Protein AF-A0A7X7TAC4-F1 (afdb_monomer_lite)

Foldseek 3Di:
DDDDDDPDDPFPFPFPQPDDDDDDDDDDDDDDDDDDDDDDDDDDPPPPPPPPLPAAEEEEEEQQPDDCVVPVPPPSVVVLVVCVVVVVRYDYHYFYCPDVVRRDDPVNLVRHNTYTYGDDDCPVSNDPVVVVSND

Secondary structure (DSSP, 8-state):
-------------EEE-------------------------------------PPEEEEEEE-S-S-TTT-TTHHHHHHHHHHGGGTTTEEEEEEETTSGGGG--HHHHHH-SEEEEE-SS-GGGS-HHHHTTT-

pLDDT: mean 72.19, std 28.7, range [26.42, 98.19]

Radius of gyration: 23.17 Å; chains: 1; bounding box: 57×47×70 Å

Structure (mmCIF, N/CA/C/O backbone):
data_AF-A0A7X7TAC4-F1
#
_entry.id   AF-A0A7X7TAC4-F1
#
loop_
_atom_site.group_PDB
_atom_site.id
_atom_site.type_symbol
_atom_site.label_atom_id
_atom_site.label_alt_id
_atom_site.label_comp_id
_atom_site.label_asym_id
_atom_site.label_entity_id
_atom_site.label_seq_id
_atom_site.pdbx_PDB_ins_code
_atom_site.Cartn_x
_atom_site.Cartn_y
_atom_site.Cartn_z
_atom_site.occupancy
_atom_site.B_iso_or_equiv
_atom_site.auth_seq_id
_atom_site.auth_comp_id
_atom_site.auth_asym_id
_atom_site.auth_atom_id
_atom_site.pdbx_PDB_model_num
ATOM 1 N N . MET A 1 1 ? 18.591 16.137 -30.002 1.00 38.38 1 MET A N 1
ATOM 2 C CA . MET A 1 1 ? 18.033 17.253 -29.207 1.00 38.38 1 MET A CA 1
ATOM 3 C C . MET A 1 1 ? 16.587 17.464 -29.647 1.00 38.38 1 MET A C 1
ATOM 5 O O . MET A 1 1 ? 16.344 18.217 -30.577 1.00 38.38 1 MET A O 1
ATOM 9 N N . PHE A 1 2 ? 15.648 16.708 -29.067 1.00 26.42 2 PHE A N 1
ATOM 10 C CA . PHE A 1 2 ? 14.216 16.775 -29.390 1.00 26.42 2 PHE A CA 1
ATOM 11 C C . PHE A 1 2 ? 13.420 17.111 -28.127 1.00 26.42 2 PHE A C 1
ATOM 13 O O . PHE A 1 2 ? 13.750 16.685 -27.023 1.00 26.42 2 PHE A O 1
ATOM 20 N N . LYS A 1 3 ? 12.454 18.000 -28.320 1.00 32.09 3 LYS A N 1
ATOM 21 C CA . LYS A 1 3 ? 11.865 18.926 -27.356 1.00 32.09 3 LYS A CA 1
ATOM 22 C C . LYS A 1 3 ? 10.589 18.341 -26.737 1.00 32.09 3 LYS A C 1
ATOM 24 O O . LYS A 1 3 ? 9.836 17.655 -27.414 1.00 32.09 3 LYS A O 1
ATOM 29 N N . LYS A 1 4 ? 10.363 18.681 -25.461 1.00 41.72 4 LYS A N 1
ATOM 30 C CA . LYS A 1 4 ? 9.125 18.558 -24.665 1.00 41.72 4 LYS A CA 1
ATOM 31 C C . LYS A 1 4 ? 7.823 18.526 -25.486 1.00 41.72 4 LYS A C 1
ATOM 33 O O . LYS A 1 4 ? 7.533 19.496 -26.180 1.00 41.72 4 LYS A O 1
ATOM 38 N N . SER A 1 5 ? 6.996 17.502 -25.279 1.00 45.56 5 SER A N 1
ATOM 39 C CA . SER A 1 5 ? 5.526 17.574 -25.133 1.00 45.56 5 SER A CA 1
ATOM 40 C C . SER A 1 5 ? 4.958 16.154 -25.053 1.00 45.56 5 SER A C 1
ATOM 42 O O . SER A 1 5 ? 5.336 15.294 -25.838 1.00 45.56 5 SER A O 1
ATOM 44 N N . GLY A 1 6 ? 4.091 15.895 -24.073 1.00 30.33 6 GLY A N 1
ATOM 45 C CA . GLY A 1 6 ? 3.471 14.581 -23.893 1.00 30.33 6 GLY A CA 1
ATOM 46 C C . GLY A 1 6 ? 3.086 14.301 -22.447 1.00 30.33 6 GLY A C 1
ATOM 47 O O . GLY A 1 6 ? 3.558 13.340 -21.853 1.00 30.33 6 GLY A O 1
ATOM 48 N N . VAL A 1 7 ? 2.266 15.169 -21.853 1.00 40.72 7 VAL A N 1
ATOM 49 C CA . VAL A 1 7 ? 1.482 14.792 -20.671 1.00 40.72 7 VAL A CA 1
ATOM 50 C C . VAL A 1 7 ? 0.441 13.800 -21.168 1.00 40.72 7 VAL A C 1
ATOM 52 O O . VAL A 1 7 ? -0.484 14.216 -21.850 1.00 40.72 7 VAL A O 1
ATOM 55 N N . PHE A 1 8 ? 0.622 12.514 -20.879 1.00 32.94 8 PHE A N 1
ATOM 56 C CA . PHE A 1 8 ? -0.450 11.520 -20.844 1.00 32.94 8 PHE A CA 1
ATOM 57 C C . PHE A 1 8 ? 0.083 10.268 -20.138 1.00 32.94 8 PHE A C 1
ATOM 59 O O . PHE A 1 8 ? 0.711 9.411 -20.748 1.00 32.94 8 PHE A O 1
ATOM 66 N N . VAL A 1 9 ? -0.150 10.162 -18.831 1.00 30.00 9 VAL A N 1
ATOM 67 C CA . VAL A 1 9 ? -0.277 8.852 -18.186 1.00 30.00 9 VAL A CA 1
ATOM 68 C C . VAL A 1 9 ? -1.589 8.921 -17.431 1.00 30.00 9 VAL A C 1
ATOM 70 O O . VAL A 1 9 ? -1.713 9.617 -16.425 1.00 30.00 9 VAL A O 1
ATOM 73 N N . SER A 1 10 ? -2.597 8.289 -18.019 1.00 30.56 10 SER A N 1
ATOM 74 C CA . SER A 1 10 ? -3.904 8.069 -17.419 1.00 30.56 10 SER A CA 1
ATOM 75 C C . SER A 1 10 ? -3.713 7.271 -16.128 1.00 30.56 10 SER A C 1
ATOM 77 O O . SER A 1 10 ? -3.589 6.051 -16.157 1.00 30.56 10 SER A O 1
ATOM 79 N N . ALA A 1 11 ? -3.620 7.962 -14.993 1.00 37.88 11 ALA A N 1
ATOM 80 C CA . ALA A 1 11 ? -3.669 7.347 -13.677 1.00 37.88 11 ALA A CA 1
ATOM 81 C C . ALA A 1 11 ? -5.140 7.055 -13.364 1.00 37.88 11 ALA A C 1
ATOM 83 O O . ALA A 1 11 ? -5.832 7.865 -12.748 1.00 37.88 11 ALA A O 1
ATOM 84 N N . MET A 1 12 ? -5.641 5.915 -13.838 1.00 32.22 12 MET A N 1
ATOM 85 C CA . MET A 1 12 ? -6.919 5.389 -13.372 1.00 32.22 12 MET A CA 1
ATOM 86 C C . MET A 1 12 ? -6.709 4.864 -11.946 1.00 32.22 12 MET A C 1
ATOM 88 O O . MET A 1 12 ? -6.344 3.714 -11.730 1.00 32.22 12 MET A O 1
ATOM 92 N N . ALA A 1 13 ? -6.876 5.741 -10.957 1.00 38.47 13 ALA A N 1
ATOM 93 C CA . ALA A 1 13 ? -7.030 5.327 -9.571 1.00 38.47 13 ALA A CA 1
ATOM 94 C C . ALA A 1 13 ? -8.395 4.638 -9.446 1.00 38.47 13 ALA A C 1
ATOM 96 O O . ALA A 1 13 ? -9.431 5.303 -9.399 1.00 38.47 13 ALA A O 1
ATOM 97 N N . VAL A 1 14 ? -8.411 3.306 -9.436 1.00 41.09 14 VAL A N 1
ATOM 98 C CA . VAL A 1 14 ? -9.608 2.551 -9.062 1.00 41.09 14 VAL A CA 1
ATOM 99 C C . VAL A 1 14 ? -9.701 2.618 -7.540 1.00 41.09 14 VAL A C 1
ATOM 101 O O . VAL A 1 14 ? -9.037 1.878 -6.820 1.00 41.09 14 VAL A O 1
ATOM 104 N N . ILE A 1 15 ? -10.479 3.577 -7.037 1.00 42.38 15 ILE A N 1
ATOM 105 C CA . ILE A 1 15 ? -10.863 3.628 -5.625 1.00 42.38 15 ILE A CA 1
ATOM 106 C C . ILE A 1 15 ? -11.933 2.550 -5.438 1.00 42.38 15 ILE A C 1
ATOM 108 O O . ILE A 1 15 ? -13.105 2.787 -5.729 1.00 42.38 15 ILE A O 1
ATOM 112 N N . LEU A 1 16 ? -11.537 1.355 -4.994 1.00 42.88 16 LEU A N 1
ATOM 113 C CA . LEU A 1 16 ? -12.491 0.329 -4.580 1.00 42.88 16 LEU A CA 1
ATOM 114 C C . LEU A 1 16 ? -13.006 0.707 -3.181 1.00 42.88 16 LEU A C 1
ATOM 116 O O . LEU A 1 16 ? -12.401 0.399 -2.157 1.00 42.88 16 LEU A O 1
ATOM 120 N N . ALA A 1 17 ? -14.099 1.467 -3.131 1.00 37.28 17 ALA A N 1
ATOM 121 C CA . ALA A 1 17 ? -14.806 1.746 -1.888 1.00 37.28 17 ALA A CA 1
ATOM 122 C C . ALA A 1 17 ? -15.715 0.551 -1.562 1.00 37.28 17 ALA A C 1
ATOM 124 O O . ALA A 1 17 ? -16.813 0.439 -2.109 1.00 37.28 17 ALA A O 1
ATOM 125 N N . LEU A 1 18 ? -15.266 -0.348 -0.683 1.00 37.72 18 LEU A N 1
ATOM 126 C CA . LEU A 1 18 ? -16.124 -1.386 -0.106 1.00 37.72 18 LEU A CA 1
ATOM 127 C C . LEU A 1 18 ? -17.194 -0.706 0.763 1.00 37.72 18 LEU A C 1
ATOM 129 O O . LEU A 1 18 ? -16.951 -0.267 1.884 1.00 37.72 18 LEU A O 1
ATOM 133 N N . SER A 1 19 ? -18.393 -0.556 0.203 1.00 32.84 19 SER A N 1
ATOM 134 C CA . SER A 1 19 ? -19.531 0.083 0.858 1.00 32.84 19 SER A CA 1
ATOM 135 C C . SER A 1 19 ? -20.254 -0.927 1.755 1.00 32.84 19 SER A C 1
ATOM 137 O O . SER A 1 19 ? -21.237 -1.536 1.341 1.00 32.84 19 SER A O 1
ATOM 139 N N . ILE A 1 20 ? -19.790 -1.111 2.994 1.00 40.50 20 ILE A N 1
ATOM 140 C CA . ILE A 1 20 ? -20.517 -1.904 3.998 1.00 40.50 20 ILE A CA 1
ATOM 141 C C . ILE A 1 20 ? -21.679 -1.056 4.539 1.00 40.50 20 ILE A C 1
ATOM 143 O O . ILE A 1 20 ? -21.479 -0.021 5.177 1.00 40.50 20 ILE A O 1
ATOM 147 N N . SER A 1 21 ? -22.911 -1.476 4.244 1.00 32.19 21 SER A N 1
ATOM 148 C CA . SER A 1 21 ? -24.148 -0.815 4.668 1.00 32.19 21 SER A CA 1
ATOM 149 C C . SER A 1 21 ? -24.272 -0.762 6.196 1.00 32.19 21 SER A C 1
ATOM 151 O O . SER A 1 21 ? -24.398 -1.795 6.848 1.00 32.19 21 SER A O 1
ATOM 153 N N . PHE A 1 22 ? -24.309 0.441 6.774 1.00 38.53 22 PHE A N 1
ATOM 154 C CA . PHE A 1 22 ? -24.779 0.636 8.147 1.00 38.53 22 PHE A CA 1
ATOM 155 C C . PHE A 1 22 ? -26.306 0.767 8.141 1.00 38.53 22 PHE A C 1
ATOM 157 O O . PHE A 1 22 ? -26.862 1.701 7.563 1.00 38.53 22 PHE A O 1
ATOM 164 N N . GLY A 1 23 ? -26.972 -0.210 8.760 1.00 32.56 23 GLY A N 1
ATOM 165 C CA . GLY A 1 23 ? -28.412 -0.224 8.995 1.00 32.56 23 GLY A CA 1
ATOM 166 C C . GLY A 1 23 ? -28.876 0.898 9.930 1.00 32.56 23 GLY A C 1
ATOM 167 O O . GLY A 1 23 ? -28.123 1.417 10.751 1.00 32.56 23 GLY A O 1
ATOM 168 N N . ALA A 1 24 ? -30.142 1.264 9.751 1.00 41.72 24 ALA A N 1
ATOM 169 C CA . ALA A 1 24 ? -30.842 2.399 10.333 1.00 41.72 24 ALA A CA 1
ATOM 170 C C . ALA A 1 24 ? -30.779 2.512 11.869 1.00 41.72 24 ALA A C 1
ATOM 172 O O . ALA A 1 24 ? -31.037 1.549 12.586 1.00 41.72 24 ALA A O 1
ATOM 173 N N . ILE A 1 25 ? -30.598 3.743 12.360 1.00 39.22 25 ILE A N 1
ATOM 174 C CA . ILE A 1 25 ? -31.123 4.188 13.657 1.00 39.22 25 ILE A CA 1
ATOM 175 C C . ILE A 1 25 ? -32.019 5.388 13.365 1.00 39.22 25 ILE A C 1
ATOM 177 O O . ILE A 1 25 ? -31.563 6.422 12.877 1.00 39.22 25 ILE A O 1
ATOM 181 N N . GLY A 1 26 ? -33.316 5.179 13.569 1.00 35.78 26 GLY A N 1
ATOM 182 C CA . GLY A 1 26 ? -34.355 6.167 13.344 1.00 35.78 26 GLY A CA 1
ATOM 183 C C . GLY A 1 26 ? -34.634 7.067 14.547 1.00 35.78 26 GLY A C 1
ATOM 184 O O . GLY A 1 26 ? -34.020 6.948 15.604 1.00 35.78 26 GLY A O 1
ATOM 185 N N . ALA A 1 27 ? -35.671 7.874 14.322 1.00 32.78 27 ALA A N 1
ATOM 186 C CA . ALA A 1 27 ? -36.482 8.656 15.252 1.00 32.78 27 ALA A CA 1
ATOM 187 C C . ALA A 1 27 ? -35.997 10.076 15.612 1.00 32.78 27 ALA A C 1
ATOM 189 O O . ALA A 1 27 ? -35.161 10.314 16.476 1.00 32.78 27 ALA A O 1
ATOM 190 N N . GLU A 1 28 ? -36.643 11.003 14.907 1.00 36.81 28 GLU A N 1
ATOM 191 C CA . GLU A 1 28 ? -36.934 12.404 15.202 1.00 36.81 28 GLU A CA 1
ATOM 192 C C . GLU A 1 28 ? -37.552 12.613 16.599 1.00 36.81 28 GLU A C 1
ATOM 194 O O . GLU A 1 28 ? -38.517 11.939 16.950 1.00 36.81 28 GLU A O 1
ATOM 199 N N . GLU A 1 29 ? -37.099 13.636 17.332 1.00 37.12 29 GLU A N 1
ATOM 200 C CA . GLU A 1 29 ? -37.971 14.374 18.251 1.00 37.12 29 GLU A CA 1
ATOM 201 C C . GLU A 1 29 ? -37.647 15.875 18.183 1.00 37.12 29 GLU A C 1
ATOM 203 O O . GLU A 1 29 ? -36.532 16.328 18.451 1.00 37.12 29 GLU A O 1
ATOM 208 N N . LYS A 1 30 ? -38.642 16.650 17.746 1.00 39.44 30 LYS A N 1
ATOM 209 C CA . LYS A 1 30 ? -38.648 18.112 17.746 1.00 39.44 30 LYS A CA 1
ATOM 210 C C . LYS A 1 30 ? -38.902 18.596 19.172 1.00 39.44 30 LYS A C 1
ATOM 212 O O . LYS A 1 30 ? -39.914 18.218 19.751 1.00 39.44 30 LYS A O 1
ATOM 217 N N . ASN A 1 31 ? -38.102 19.532 19.682 1.00 33.84 31 ASN A N 1
ATOM 218 C CA . ASN A 1 31 ? -38.628 20.479 20.662 1.00 33.84 31 ASN A CA 1
ATOM 219 C C . ASN A 1 31 ? -37.959 21.853 20.560 1.00 33.84 31 ASN A C 1
ATOM 221 O O . ASN A 1 31 ? -36.739 22.001 20.582 1.00 33.84 31 ASN A O 1
ATOM 225 N N . THR A 1 32 ? -38.813 22.856 20.415 1.00 33.66 32 THR A N 1
ATOM 226 C CA . THR A 1 32 ? -38.534 24.285 20.351 1.00 33.66 32 THR A CA 1
ATOM 227 C C . THR A 1 32 ? -38.848 24.866 21.724 1.00 33.66 32 THR A C 1
ATOM 229 O O . THR A 1 32 ? -39.973 24.688 22.165 1.00 33.66 32 THR A O 1
ATOM 232 N N . ALA A 1 33 ? -37.919 25.581 22.369 1.00 32.91 33 ALA A N 1
ATOM 233 C CA . ALA A 1 33 ? -38.209 26.787 23.163 1.00 32.91 33 ALA A CA 1
ATOM 234 C C . ALA A 1 33 ? -36.997 27.271 23.980 1.00 32.91 33 ALA A C 1
ATOM 236 O O . ALA A 1 33 ? -36.377 26.510 24.712 1.00 32.91 33 ALA A O 1
ATOM 237 N N . ALA A 1 34 ? -36.791 28.585 23.871 1.00 30.38 34 ALA A N 1
ATOM 238 C CA . ALA A 1 34 ? -36.463 29.557 24.915 1.00 30.38 34 ALA A CA 1
ATOM 239 C C . ALA A 1 34 ? -35.144 29.457 25.711 1.00 30.38 34 ALA A C 1
ATOM 241 O O . ALA A 1 34 ? -34.771 28.461 26.318 1.00 30.38 34 ALA A O 1
ATOM 242 N N . ALA A 1 35 ? -34.478 30.610 25.730 1.00 35.56 35 ALA A N 1
ATOM 243 C CA . ALA A 1 35 ? -33.279 30.933 26.473 1.00 35.56 35 ALA A CA 1
ATOM 244 C C . ALA A 1 35 ? -33.500 30.952 27.993 1.00 35.56 35 ALA A C 1
ATOM 246 O O . ALA A 1 35 ? -34.471 31.541 28.451 1.00 35.56 35 ALA A O 1
ATOM 247 N N . GLU A 1 36 ? -32.520 30.449 28.750 1.00 29.92 36 GLU A N 1
ATOM 248 C CA . GLU A 1 36 ? -32.005 31.120 29.951 1.00 29.92 36 GLU A CA 1
ATOM 249 C C . GLU A 1 36 ? -30.673 30.500 30.422 1.00 29.92 36 GLU A C 1
ATOM 251 O O . GLU A 1 36 ? -30.442 29.295 30.364 1.00 29.92 36 GLU A O 1
ATOM 256 N N . LYS A 1 37 ? -29.770 31.359 30.892 1.00 26.98 37 LYS A N 1
ATOM 257 C CA . LYS A 1 37 ? -28.487 31.065 31.552 1.00 26.98 37 LYS A CA 1
ATOM 258 C C . LYS A 1 37 ? -28.362 32.090 32.697 1.00 26.98 37 LYS A C 1
ATOM 260 O O . LYS A 1 37 ? -28.855 33.198 32.493 1.00 26.98 37 LYS A O 1
ATOM 265 N N . PRO A 1 38 ? -27.571 31.893 33.781 1.00 46.06 38 PRO A N 1
ATOM 266 C CA . PRO A 1 38 ? -27.059 30.684 34.462 1.00 46.06 38 PRO A CA 1
ATOM 267 C C . PRO A 1 38 ? -27.288 30.706 35.999 1.00 46.06 38 PRO A C 1
ATOM 269 O O . PRO A 1 38 ? -27.334 31.773 36.599 1.00 46.06 38 PRO A O 1
ATOM 272 N N . ALA A 1 39 ? -27.171 29.565 36.694 1.00 30.02 39 ALA A N 1
ATOM 273 C CA . ALA A 1 39 ? -26.589 29.549 38.049 1.00 30.02 39 ALA A CA 1
ATOM 274 C C . ALA A 1 39 ? -26.055 28.165 38.449 1.00 30.02 39 ALA A C 1
ATOM 276 O O . ALA A 1 39 ? -26.575 27.124 38.070 1.00 30.02 39 ALA A O 1
ATOM 277 N N . LYS A 1 40 ? -24.952 28.194 39.195 1.00 36.81 40 LYS A N 1
ATOM 278 C CA . LYS A 1 40 ? -23.985 27.125 39.452 1.00 36.81 40 LYS A CA 1
ATOM 279 C C . LYS A 1 40 ? -24.507 26.043 40.409 1.00 36.81 40 LYS A C 1
ATOM 281 O O . LYS A 1 40 ? -24.949 26.358 41.508 1.00 36.81 40 LYS A O 1
ATOM 286 N N . LYS A 1 41 ? -24.239 24.774 40.091 1.00 29.67 41 LYS A N 1
ATOM 287 C CA . LYS A 1 41 ? -23.924 23.750 41.098 1.00 29.67 41 LYS A CA 1
ATOM 288 C C . LYS A 1 41 ? -22.751 22.924 40.589 1.00 29.67 41 LYS A C 1
ATOM 290 O O . LYS A 1 41 ? -22.788 22.399 39.481 1.00 29.67 41 LYS A O 1
ATOM 295 N N . ALA A 1 42 ? -21.686 22.884 41.382 1.00 37.62 42 ALA A N 1
ATOM 296 C CA . ALA A 1 42 ? -20.495 22.102 41.106 1.00 37.62 42 ALA A CA 1
ATOM 297 C C . ALA A 1 42 ? -20.863 20.613 41.062 1.00 37.62 42 ALA A C 1
ATOM 299 O O . ALA A 1 42 ? -21.065 19.981 42.096 1.00 37.62 42 ALA A O 1
ATOM 300 N N . MET A 1 43 ? -20.957 20.068 39.852 1.00 29.70 43 MET A N 1
ATOM 301 C CA . MET A 1 43 ? -20.858 18.642 39.598 1.00 29.70 43 MET A CA 1
ATOM 302 C C . MET A 1 43 ? -19.454 18.429 39.043 1.00 29.70 43 MET A C 1
ATOM 304 O O . MET A 1 43 ? -19.110 18.956 37.987 1.00 29.70 43 MET A O 1
ATOM 308 N N . LYS A 1 44 ? -18.626 17.706 39.799 1.00 32.78 44 LYS A N 1
ATOM 309 C CA . LYS A 1 44 ? -17.409 17.049 39.311 1.00 32.78 44 LYS A CA 1
ATOM 310 C C . LYS A 1 44 ? -17.694 16.541 37.889 1.00 32.78 44 LYS A C 1
ATOM 312 O O . LYS A 1 44 ? -18.674 15.805 37.760 1.00 32.78 44 LYS A O 1
ATOM 317 N N . PRO A 1 45 ? -16.940 16.913 36.836 1.00 35.09 45 PRO A N 1
ATOM 318 C CA . PRO A 1 45 ? -17.143 16.252 35.563 1.00 35.09 45 PRO A CA 1
ATOM 319 C C . PRO A 1 45 ? -16.806 14.786 35.813 1.00 35.09 45 PRO A C 1
ATOM 321 O O . PRO A 1 45 ? -15.670 14.431 36.140 1.00 35.09 45 PRO A O 1
ATOM 324 N N . ALA A 1 46 ? -17.846 13.953 35.784 1.00 34.12 46 ALA A N 1
ATOM 325 C CA . ALA A 1 46 ? -17.693 12.535 35.575 1.00 34.12 46 ALA A CA 1
ATOM 326 C C . ALA A 1 46 ? -16.755 12.420 34.380 1.00 34.12 46 ALA A C 1
ATOM 328 O O . ALA A 1 46 ? -17.014 13.021 33.339 1.00 34.12 46 ALA A O 1
ATOM 329 N N . ALA A 1 47 ? -15.620 11.759 34.590 1.00 39.66 47 ALA A N 1
ATOM 330 C CA . ALA A 1 47 ? -14.725 11.413 33.513 1.00 39.66 47 ALA A CA 1
ATOM 331 C C . ALA A 1 47 ? -15.587 10.743 32.443 1.00 39.66 47 ALA A C 1
ATOM 333 O O . ALA A 1 47 ? -16.097 9.641 32.661 1.00 39.66 47 ALA A O 1
ATOM 334 N N . GLU A 1 48 ? -15.807 11.444 31.332 1.00 38.59 48 GLU A N 1
ATOM 335 C CA . GLU A 1 48 ? -16.248 10.817 30.104 1.00 38.59 48 GLU A CA 1
ATOM 336 C C . GLU A 1 48 ? -15.199 9.746 29.846 1.00 38.59 48 GLU A C 1
ATOM 338 O O . GLU A 1 48 ? -14.056 10.034 29.489 1.00 38.59 48 GLU A O 1
ATOM 343 N N . LYS A 1 49 ? -15.551 8.492 30.144 1.00 38.69 49 LYS A N 1
ATOM 344 C CA . LYS A 1 49 ? -14.843 7.350 29.593 1.00 38.69 49 LYS A CA 1
ATOM 345 C C . LYS A 1 49 ? -14.956 7.550 28.093 1.00 38.69 49 LYS A C 1
ATOM 347 O O . LYS A 1 49 ? -16.000 7.249 27.519 1.00 38.69 49 LYS A O 1
ATOM 352 N N . SER A 1 50 ? -13.916 8.113 27.485 1.00 42.44 50 SER A N 1
ATOM 353 C CA . SER A 1 50 ? -13.757 8.096 26.048 1.00 42.44 50 SER A CA 1
ATOM 354 C C . SER A 1 50 ? -13.739 6.622 25.676 1.00 42.44 50 SER A C 1
ATOM 356 O O . SER A 1 50 ? -12.760 5.905 25.882 1.00 42.44 50 SER A O 1
ATOM 358 N N . ALA A 1 51 ? -14.893 6.122 25.233 1.00 49.06 51 ALA A N 1
ATOM 359 C CA . ALA A 1 51 ? -14.949 4.860 24.536 1.00 49.06 51 ALA A CA 1
ATOM 360 C C . ALA A 1 51 ? -13.896 4.985 23.437 1.00 49.06 51 ALA A C 1
ATOM 362 O O . ALA A 1 51 ? -13.918 5.945 22.667 1.00 49.06 51 ALA A O 1
ATOM 363 N N . ASN A 1 52 ? -12.904 4.103 23.474 1.00 56.78 52 ASN A N 1
ATOM 364 C CA . ASN A 1 52 ? -11.826 4.062 22.508 1.00 56.78 52 ASN A CA 1
ATOM 365 C C . ASN A 1 52 ? -12.468 3.812 21.138 1.00 56.78 52 ASN A C 1
ATOM 367 O O . ASN A 1 52 ? -12.766 2.671 20.793 1.00 56.78 52 ASN A O 1
ATOM 371 N N . VAL A 1 53 ? -12.804 4.883 20.415 1.00 65.75 53 VAL A N 1
ATOM 372 C CA . VAL A 1 53 ? -13.327 4.782 19.057 1.00 65.75 53 VAL A CA 1
ATOM 373 C C . VAL A 1 53 ? -12.157 4.267 18.238 1.00 65.75 53 VAL A C 1
ATOM 375 O O . VAL A 1 53 ? -11.205 5.009 17.993 1.00 65.75 53 VAL A O 1
ATOM 378 N N . ALA A 1 54 ? -12.199 2.979 17.894 1.00 79.81 54 ALA A N 1
ATOM 379 C CA . ALA A 1 54 ? -11.184 2.359 17.060 1.00 79.81 54 ALA A CA 1
ATOM 380 C C . ALA A 1 54 ? -11.004 3.210 15.795 1.00 79.81 54 ALA A C 1
ATOM 382 O O . ALA A 1 54 ? -11.984 3.616 15.160 1.00 79.81 54 ALA A O 1
ATOM 383 N N . LYS A 1 55 ? -9.752 3.550 15.478 1.00 90.38 55 LYS A N 1
ATOM 384 C CA . LYS A 1 55 ? -9.441 4.339 14.287 1.00 90.38 55 LYS A CA 1
ATOM 385 C C . LYS A 1 55 ? -9.833 3.541 13.051 1.00 90.38 55 LYS A C 1
ATOM 387 O O . LYS A 1 55 ? -9.594 2.339 13.004 1.00 90.38 55 LYS A O 1
ATOM 392 N N . ARG A 1 56 ? -10.391 4.223 12.053 1.00 95.69 56 ARG A N 1
ATOM 393 C CA . ARG A 1 56 ? -10.639 3.603 10.749 1.00 95.69 56 ARG A CA 1
ATOM 394 C C . ARG A 1 56 ? -9.324 3.344 10.036 1.00 95.69 56 ARG A C 1
ATOM 396 O O . ARG A 1 56 ? -8.419 4.165 10.140 1.00 95.69 56 ARG A O 1
ATOM 403 N N . VAL A 1 57 ? -9.209 2.255 9.300 1.00 97.44 57 VAL A N 1
ATOM 404 C CA . VAL A 1 57 ? -7.969 1.861 8.633 1.00 97.44 57 VAL A CA 1
ATOM 405 C C . VAL A 1 57 ? -8.078 2.145 7.142 1.00 97.44 57 VAL A C 1
ATOM 407 O O . VAL A 1 57 ? -8.976 1.652 6.462 1.00 97.44 57 VAL A O 1
ATOM 410 N N . VAL A 1 58 ? -7.140 2.932 6.623 1.00 97.31 58 VAL A N 1
ATOM 411 C CA . VAL A 1 58 ? -6.935 3.109 5.184 1.00 97.31 58 VAL A CA 1
ATOM 412 C C . VAL A 1 58 ? -5.595 2.505 4.792 1.00 97.31 58 VAL A C 1
ATOM 414 O O . VAL A 1 58 ? -4.556 2.871 5.343 1.00 97.31 58 VAL A O 1
ATOM 417 N N . VAL A 1 59 ? -5.615 1.592 3.828 1.00 98.06 59 VAL A N 1
ATOM 418 C CA . VAL A 1 59 ? -4.410 1.021 3.226 1.00 98.06 59 VAL A CA 1
ATOM 419 C C . VAL A 1 59 ? -4.163 1.703 1.894 1.00 98.06 59 VAL A C 1
ATOM 421 O O . VAL A 1 59 ? -5.051 1.783 1.051 1.00 98.06 59 VAL A O 1
ATOM 424 N N . VAL A 1 60 ? -2.945 2.191 1.695 1.00 98.19 60 VAL A N 1
ATOM 425 C CA . VAL A 1 60 ? -2.488 2.791 0.446 1.00 98.19 60 VAL A CA 1
ATOM 426 C C . VAL A 1 60 ? -1.470 1.856 -0.187 1.00 98.19 60 VAL A C 1
ATOM 428 O O . VAL A 1 60 ? -0.298 1.820 0.202 1.00 98.19 60 VAL A O 1
ATOM 431 N N . TRP A 1 61 ? -1.948 1.080 -1.150 1.00 98.12 61 TRP A N 1
ATOM 432 C CA . TRP A 1 61 ? -1.193 0.059 -1.851 1.00 98.12 61 TRP A CA 1
ATOM 433 C C . TRP A 1 61 ? -0.617 0.593 -3.165 1.00 98.12 61 TRP A C 1
ATOM 435 O O . TRP A 1 61 ? -1.286 1.325 -3.897 1.00 98.12 61 TRP A O 1
ATOM 445 N N . SER A 1 62 ? 0.627 0.230 -3.480 1.00 97.31 62 SER A N 1
ATOM 446 C CA . SER A 1 62 ? 1.258 0.580 -4.756 1.00 97.31 62 SER A CA 1
ATOM 447 C C . SER A 1 62 ? 2.154 -0.531 -5.292 1.00 97.31 62 SER A C 1
ATOM 449 O O . SER A 1 62 ? 2.926 -1.147 -4.554 1.00 97.31 62 SER A O 1
ATOM 451 N N . GLU A 1 63 ? 2.147 -0.722 -6.608 1.00 95.81 63 GLU A N 1
ATOM 452 C CA . GLU A 1 63 ? 3.060 -1.652 -7.280 1.00 95.81 63 GLU A CA 1
ATOM 453 C C . GLU A 1 63 ? 4.546 -1.237 -7.238 1.00 95.81 63 GLU A C 1
ATOM 455 O O . GLU A 1 63 ? 5.424 -2.045 -7.548 1.00 95.81 63 GLU A O 1
ATOM 460 N N . GLY A 1 64 ? 4.853 0.013 -6.867 1.00 95.44 64 GLY A N 1
ATOM 461 C CA . GLY A 1 64 ? 6.230 0.468 -6.651 1.00 95.44 64 GLY A CA 1
ATOM 462 C C . GLY A 1 64 ? 6.991 0.926 -7.898 1.00 95.44 64 GLY A C 1
ATOM 463 O O . GLY A 1 64 ? 8.218 1.031 -7.847 1.00 95.44 64 GLY A O 1
ATOM 464 N N . THR A 1 65 ? 6.311 1.191 -9.019 1.00 95.69 65 THR A N 1
ATOM 465 C CA . THR A 1 65 ? 6.960 1.573 -10.293 1.00 95.69 65 THR A CA 1
ATOM 466 C C . THR A 1 65 ? 6.982 3.081 -10.568 1.00 95.69 65 THR A C 1
ATOM 468 O O . THR A 1 65 ? 7.452 3.500 -11.629 1.00 95.69 65 THR A O 1
ATOM 471 N N . ALA A 1 66 ? 6.504 3.920 -9.639 1.00 93.88 66 ALA A N 1
ATOM 472 C CA . ALA A 1 66 ? 6.449 5.360 -9.866 1.00 93.88 66 ALA A CA 1
ATOM 473 C C . ALA A 1 66 ? 7.857 5.966 -10.075 1.00 93.88 66 ALA A C 1
ATOM 475 O O . ALA A 1 66 ? 8.819 5.589 -9.391 1.00 93.88 66 ALA A O 1
ATOM 476 N N . PRO A 1 67 ? 8.003 6.938 -10.996 1.00 94.12 67 PRO A N 1
ATOM 477 C CA . PRO A 1 67 ? 9.295 7.528 -11.319 1.00 94.12 67 PRO A CA 1
ATOM 478 C C . PRO A 1 67 ? 9.851 8.315 -10.124 1.00 94.12 67 PRO A C 1
ATOM 480 O O . PRO A 1 67 ? 9.248 9.281 -9.652 1.00 94.12 67 PRO A O 1
ATOM 483 N N . LYS A 1 68 ? 11.036 7.920 -9.642 1.00 94.31 68 LYS A N 1
ATOM 484 C CA . LYS A 1 68 ? 11.636 8.434 -8.396 1.00 94.31 68 LYS A CA 1
ATOM 485 C C . LYS A 1 68 ? 11.989 9.922 -8.413 1.00 94.31 68 LYS A C 1
ATOM 487 O O . LYS A 1 68 ? 12.062 10.533 -7.353 1.00 94.31 68 LYS A O 1
ATOM 492 N N . ASN A 1 69 ? 12.177 10.519 -9.590 1.00 95.31 69 ASN A N 1
ATOM 493 C CA . ASN A 1 69 ? 12.407 11.960 -9.730 1.00 95.31 69 ASN A CA 1
ATOM 494 C C . ASN A 1 69 ? 11.145 12.804 -9.471 1.00 95.31 69 ASN A C 1
ATOM 496 O O . ASN A 1 69 ? 11.270 14.002 -9.238 1.00 95.31 69 ASN A O 1
ATOM 500 N N . VAL A 1 70 ? 9.952 12.199 -9.527 1.00 95.88 70 VAL A N 1
ATOM 501 C CA . VAL A 1 70 ? 8.669 12.848 -9.203 1.00 95.88 70 VAL A CA 1
ATOM 502 C C . VAL A 1 70 ? 8.129 12.340 -7.866 1.00 95.88 70 VAL A C 1
ATOM 504 O O . VAL A 1 70 ? 7.700 13.136 -7.036 1.00 95.88 70 VAL A O 1
ATOM 507 N N . TYR A 1 71 ? 8.211 11.027 -7.629 1.00 96.25 71 TYR A N 1
ATOM 508 C CA . TYR A 1 71 ? 7.766 10.360 -6.405 1.00 96.25 71 TYR A CA 1
ATOM 509 C C . TYR A 1 71 ? 8.931 9.613 -5.737 1.00 96.25 71 TYR A C 1
ATOM 511 O O . TYR A 1 71 ? 9.055 8.394 -5.895 1.00 96.25 71 TYR A O 1
ATOM 519 N N . PRO A 1 72 ? 9.790 10.302 -4.958 1.00 95.50 72 PRO A N 1
ATOM 520 C CA . PRO A 1 72 ? 10.929 9.665 -4.289 1.00 95.50 72 PRO A CA 1
ATOM 521 C C . PRO A 1 72 ? 10.504 8.476 -3.412 1.00 95.50 72 PRO A C 1
ATOM 523 O O . PRO A 1 72 ? 11.120 7.409 -3.435 1.00 95.50 72 PRO A O 1
ATOM 526 N N . ASN A 1 73 ? 9.371 8.635 -2.725 1.00 95.31 73 ASN A N 1
ATOM 527 C CA . ASN A 1 73 ? 8.795 7.648 -1.814 1.00 95.31 73 ASN A CA 1
ATOM 528 C C . ASN A 1 73 ? 7.638 6.850 -2.429 1.00 95.31 73 ASN A C 1
ATOM 530 O O . ASN A 1 73 ? 6.836 6.306 -1.674 1.00 95.31 73 ASN A O 1
ATOM 534 N N . ASP A 1 74 ? 7.580 6.768 -3.765 1.00 96.06 74 ASP A N 1
ATOM 535 C CA . ASP A 1 74 ? 6.482 6.140 -4.513 1.00 96.06 74 ASP A CA 1
ATOM 536 C C . ASP A 1 74 ? 5.128 6.875 -4.347 1.00 96.06 74 ASP A C 1
ATOM 538 O O . ASP A 1 74 ? 4.998 7.808 -3.546 1.00 96.06 74 ASP A O 1
ATOM 542 N N . ILE A 1 75 ? 4.124 6.529 -5.161 1.00 96.38 75 ILE A N 1
ATOM 543 C CA . ILE A 1 75 ? 2.818 7.218 -5.151 1.00 96.38 75 ILE A CA 1
ATOM 544 C C . ILE A 1 75 ? 2.089 7.036 -3.821 1.00 96.38 75 ILE A C 1
ATOM 546 O O . ILE A 1 75 ? 1.530 7.999 -3.287 1.00 96.38 75 ILE A O 1
ATOM 550 N N . ASN A 1 76 ? 2.147 5.834 -3.242 1.00 97.19 76 ASN A N 1
ATOM 551 C CA . ASN A 1 76 ? 1.560 5.581 -1.930 1.00 97.19 76 ASN A CA 1
ATOM 552 C C . ASN A 1 76 ? 2.188 6.466 -0.839 1.00 97.19 76 ASN A C 1
ATOM 554 O O . ASN A 1 76 ? 1.476 6.934 0.042 1.00 97.19 76 ASN A O 1
ATOM 558 N N . GLY A 1 77 ? 3.483 6.789 -0.931 1.00 97.44 77 GLY A N 1
ATOM 559 C CA . GLY A 1 77 ? 4.153 7.719 -0.027 1.00 97.44 77 GLY A CA 1
ATOM 560 C C . GLY A 1 77 ? 3.562 9.127 -0.087 1.00 97.44 77 GLY A C 1
ATOM 561 O O . GLY A 1 77 ? 3.263 9.704 0.956 1.00 97.44 77 GLY A O 1
ATOM 562 N N . ALA A 1 78 ? 3.335 9.663 -1.290 1.00 97.31 78 ALA A N 1
ATOM 563 C CA . ALA A 1 78 ? 2.729 10.986 -1.465 1.00 97.31 78 ALA A CA 1
ATOM 564 C C . ALA A 1 78 ? 1.276 11.043 -0.962 1.00 97.31 78 ALA A C 1
ATOM 566 O O . ALA A 1 78 ? 0.867 12.026 -0.346 1.00 97.31 78 ALA A O 1
ATOM 567 N N . ILE A 1 79 ? 0.503 9.977 -1.179 1.00 96.81 79 ILE A N 1
ATOM 568 C CA . ILE A 1 79 ? -0.871 9.878 -0.671 1.00 96.81 79 ILE A CA 1
ATOM 569 C C . ILE A 1 79 ? -0.862 9.790 0.861 1.00 96.81 79 ILE A C 1
ATOM 571 O O . ILE A 1 79 ? -1.578 10.544 1.516 1.00 96.81 79 ILE A O 1
ATOM 575 N N . CYS A 1 80 ? -0.013 8.941 1.451 1.00 97.50 80 CYS A N 1
ATOM 576 C CA . CYS A 1 80 ? 0.126 8.840 2.904 1.00 97.50 80 CYS A CA 1
ATOM 577 C C . CYS A 1 80 ? 0.510 10.185 3.542 1.00 97.50 80 CYS A C 1
ATOM 579 O O . CYS A 1 80 ? -0.070 10.553 4.561 1.00 97.50 80 CYS A O 1
ATOM 581 N N . GLU A 1 81 ? 1.439 10.938 2.936 1.00 97.12 81 GLU A N 1
ATOM 582 C CA . GLU A 1 81 ? 1.790 12.311 3.337 1.00 97.12 81 GLU A CA 1
ATOM 583 C C . GLU A 1 81 ? 0.558 13.231 3.358 1.00 97.12 81 GLU A C 1
ATOM 585 O O . GLU A 1 81 ? 0.308 13.898 4.363 1.00 97.12 81 GLU A O 1
ATOM 590 N N . GLY A 1 82 ? -0.246 13.222 2.290 1.00 97.00 82 GLY A N 1
ATOM 591 C CA . GLY A 1 82 ? -1.466 14.028 2.188 1.00 97.00 82 GLY A CA 1
ATOM 592 C C . GLY A 1 82 ? -2.568 13.626 3.175 1.00 97.00 82 GLY A C 1
ATOM 593 O O . GLY A 1 82 ? -3.354 14.475 3.593 1.00 97.00 82 GLY A O 1
ATOM 594 N N . LEU A 1 83 ? -2.609 12.357 3.590 1.00 96.00 83 LEU A N 1
ATOM 595 C CA . LEU A 1 83 ? -3.585 11.843 4.555 1.00 96.00 83 LEU A CA 1
ATOM 596 C C . LEU A 1 83 ? -3.196 12.105 6.019 1.00 96.00 83 LEU A C 1
ATOM 598 O O . LEU A 1 83 ? -4.061 12.016 6.890 1.00 96.00 83 LEU A O 1
ATOM 602 N N . LYS A 1 84 ? -1.942 12.484 6.319 1.00 96.00 84 LYS A N 1
ATOM 603 C CA . LYS A 1 84 ? -1.460 12.753 7.693 1.00 96.00 84 LYS A CA 1
ATOM 604 C C . LYS A 1 84 ? -2.393 13.629 8.553 1.00 96.00 84 LYS A C 1
ATOM 606 O O . LYS A 1 84 ? -2.549 13.296 9.734 1.00 96.00 84 LYS A O 1
ATOM 611 N N . PRO A 1 85 ? -3.054 14.688 8.036 1.00 97.06 85 PRO A N 1
ATOM 612 C CA . PRO A 1 85 ? -3.991 15.495 8.825 1.00 97.06 85 PRO A CA 1
ATOM 613 C C . PRO A 1 85 ? -5.184 14.708 9.395 1.00 97.06 85 PRO A C 1
ATOM 615 O O . PRO A 1 85 ? -5.789 15.131 10.375 1.00 97.06 85 PRO A O 1
ATOM 618 N N . LEU A 1 86 ? -5.518 13.549 8.817 1.00 94.38 86 LEU A N 1
ATOM 619 C CA . LEU A 1 86 ? -6.629 12.691 9.239 1.00 94.38 86 LEU A CA 1
ATOM 620 C C . LEU A 1 86 ? -6.230 11.641 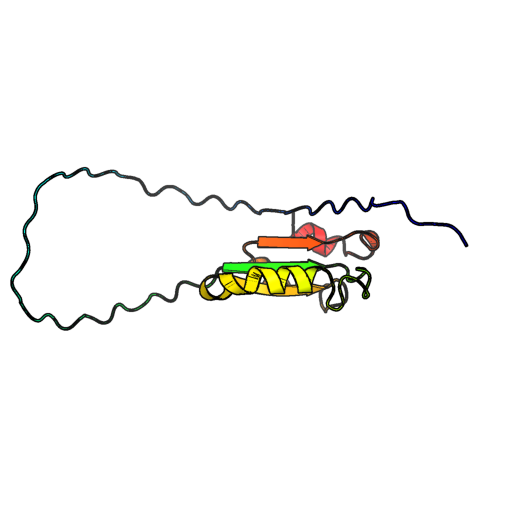10.295 1.00 94.38 86 LEU A C 1
ATOM 622 O O . LEU A 1 86 ? -7.095 10.923 10.802 1.00 94.38 86 LEU A O 1
ATOM 626 N N . SER A 1 87 ? -4.951 11.578 10.681 1.00 93.06 87 SER A N 1
ATOM 627 C CA . SER A 1 87 ? -4.368 10.553 11.573 1.00 93.06 87 SER A CA 1
ATOM 628 C C . SER A 1 87 ? -4.974 10.470 12.984 1.00 93.06 87 SER A C 1
ATOM 630 O O . SER A 1 87 ? -4.773 9.487 13.705 1.00 93.06 87 SER A O 1
ATOM 632 N N . GLN A 1 88 ? -5.739 11.483 13.405 1.00 92.56 88 GLN A N 1
ATOM 633 C CA . GLN A 1 88 ? -6.504 11.428 14.653 1.00 92.56 88 GLN A CA 1
ATOM 634 C C . GLN A 1 88 ? -7.635 10.394 14.591 1.00 92.56 88 GLN A C 1
ATOM 636 O O . GLN A 1 88 ? -7.897 9.726 15.587 1.00 92.56 88 GLN A O 1
ATOM 641 N N . LYS A 1 89 ? -8.277 10.244 13.426 1.00 94.62 89 LYS A N 1
ATOM 642 C CA . LYS A 1 89 ? -9.414 9.333 13.207 1.00 94.62 89 LYS A CA 1
ATOM 643 C C . LYS A 1 89 ? -9.055 8.116 12.356 1.00 94.62 89 LYS A C 1
ATOM 645 O O . LYS A 1 89 ? -9.784 7.129 12.394 1.00 94.62 89 LYS A O 1
ATOM 650 N N . TRP A 1 90 ? -7.954 8.200 11.610 1.00 96.19 90 TRP A N 1
ATOM 651 C CA . TRP A 1 90 ? -7.523 7.178 10.665 1.00 96.19 90 TRP A CA 1
ATOM 652 C C . TRP A 1 90 ? -6.155 6.591 11.029 1.00 96.19 90 TRP A C 1
ATOM 654 O O . TRP A 1 90 ? -5.223 7.317 11.374 1.00 96.19 90 TRP A O 1
ATOM 664 N N . GLU A 1 91 ? -6.034 5.274 10.932 1.00 97.12 91 GLU A N 1
ATOM 665 C CA . GLU A 1 91 ? -4.779 4.545 10.777 1.00 97.12 91 GLU A CA 1
ATOM 666 C C . GLU A 1 91 ? -4.450 4.508 9.282 1.00 97.12 91 GLU A C 1
ATOM 668 O O . GLU A 1 91 ? -5.243 4.023 8.479 1.00 97.12 91 GLU A O 1
ATOM 673 N N . ILE A 1 92 ? -3.299 5.063 8.903 1.00 97.38 92 ILE A N 1
ATOM 674 C CA . ILE A 1 92 ? -2.854 5.134 7.509 1.00 97.38 92 ILE A CA 1
ATOM 675 C C . ILE A 1 92 ? -1.735 4.118 7.339 1.00 97.38 92 ILE A C 1
ATOM 677 O O . ILE A 1 92 ? -0.655 4.279 7.912 1.00 97.38 92 ILE A O 1
ATOM 681 N N . VAL A 1 93 ? -1.995 3.079 6.556 1.00 97.69 93 VAL A N 1
ATOM 682 C CA . VAL A 1 93 ? -1.064 1.981 6.306 1.00 97.69 93 VAL A CA 1
ATOM 683 C C . VAL A 1 93 ? -0.537 2.101 4.887 1.00 97.69 93 VAL A C 1
ATOM 685 O O . VAL A 1 93 ? -1.301 2.239 3.937 1.00 97.69 93 VAL A O 1
ATOM 688 N N . LYS A 1 94 ? 0.784 2.046 4.733 1.00 97.75 94 LYS A N 1
ATOM 689 C CA . LYS A 1 94 ? 1.438 1.997 3.426 1.00 97.75 94 LYS A CA 1
ATOM 690 C C . LYS A 1 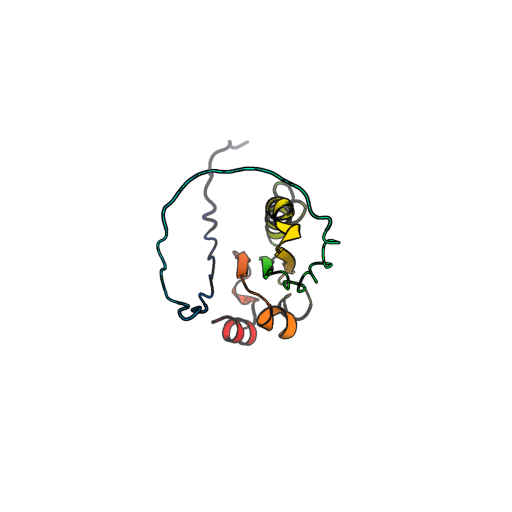94 ? 1.778 0.544 3.105 1.00 97.75 94 LYS A C 1
ATOM 692 O O . LYS A 1 94 ? 2.380 -0.113 3.947 1.00 97.75 94 LYS A O 1
ATOM 697 N N . ALA A 1 95 ? 1.431 0.083 1.909 1.00 97.69 95 ALA A N 1
ATOM 698 C CA . ALA A 1 95 ? 1.707 -1.273 1.443 1.00 97.69 95 ALA A CA 1
ATOM 699 C C . ALA A 1 95 ? 2.243 -1.260 0.007 1.00 97.69 95 ALA A C 1
ATOM 701 O O . ALA A 1 95 ? 1.903 -0.372 -0.784 1.00 97.69 95 ALA A O 1
ATOM 702 N N . ASN A 1 96 ? 3.079 -2.234 -0.338 1.00 97.38 96 ASN A N 1
ATOM 703 C CA . ASN A 1 96 ? 3.643 -2.383 -1.671 1.00 97.38 96 ASN A CA 1
ATOM 704 C C . ASN A 1 96 ? 3.592 -3.833 -2.173 1.00 97.38 96 ASN A C 1
ATOM 706 O O . ASN A 1 96 ? 3.688 -4.778 -1.398 1.00 97.38 96 ASN A O 1
ATOM 710 N N . LEU A 1 97 ? 3.544 -4.006 -3.499 1.00 97.12 97 LEU A N 1
ATOM 711 C CA . LEU A 1 97 ? 3.606 -5.321 -4.160 1.00 97.12 97 LEU A CA 1
ATOM 712 C C . LEU A 1 97 ? 4.833 -6.158 -3.751 1.00 97.12 97 LEU A C 1
ATOM 714 O O . LEU A 1 97 ? 4.769 -7.383 -3.730 1.00 97.12 97 LEU A O 1
ATOM 718 N N . SER A 1 98 ? 5.954 -5.499 -3.450 1.00 96.62 98 SER A N 1
ATOM 719 C CA . SER A 1 98 ? 7.208 -6.138 -3.038 1.00 96.62 98 SER A CA 1
ATOM 720 C C . SER A 1 98 ? 7.243 -6.583 -1.575 1.00 96.62 98 SER A C 1
ATOM 722 O O . SER A 1 98 ? 8.193 -7.259 -1.182 1.00 96.62 98 SER A O 1
ATOM 724 N N . ASP A 1 99 ? 6.276 -6.162 -0.760 1.00 97.00 99 ASP A N 1
ATOM 725 C CA . ASP A 1 99 ? 6.229 -6.515 0.658 1.00 97.00 99 ASP A CA 1
ATOM 726 C C . ASP A 1 99 ? 5.779 -7.982 0.837 1.00 97.00 99 ASP A C 1
ATOM 728 O O . ASP A 1 99 ? 5.182 -8.567 -0.077 1.00 97.00 99 ASP A O 1
ATOM 732 N N . PRO A 1 100 ? 6.031 -8.608 2.005 1.00 96.69 100 PRO A N 1
ATOM 733 C CA . PRO A 1 100 ? 5.457 -9.913 2.333 1.00 96.69 100 PRO A CA 1
ATOM 734 C C . PRO A 1 100 ? 3.938 -9.922 2.129 1.00 96.69 100 PRO A C 1
ATOM 736 O O . PRO A 1 100 ? 3.275 -8.914 2.371 1.00 96.69 100 PRO A O 1
ATOM 739 N N . ASP A 1 101 ? 3.397 -11.038 1.636 1.00 95.19 101 ASP A N 1
ATOM 740 C CA . ASP A 1 101 ? 1.980 -11.165 1.249 1.00 95.19 101 ASP A CA 1
ATOM 741 C C . ASP A 1 101 ? 1.505 -10.079 0.265 1.00 95.19 101 ASP A C 1
ATOM 743 O O . ASP A 1 101 ? 0.339 -9.694 0.249 1.00 95.19 101 ASP A O 1
ATOM 747 N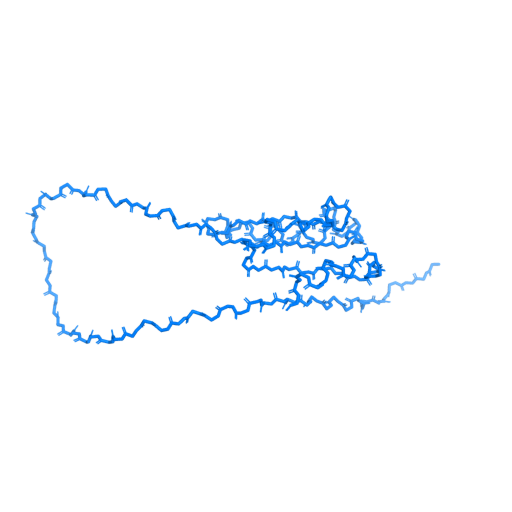 N . GLN A 1 102 ? 2.431 -9.552 -0.547 1.00 96.81 102 GLN A N 1
ATOM 748 C CA . GLN A 1 102 ? 2.219 -8.403 -1.435 1.00 96.81 102 GLN A CA 1
ATOM 749 C C . GLN A 1 102 ? 1.671 -7.176 -0.689 1.00 96.81 102 GLN A C 1
ATOM 751 O O . GLN A 1 102 ? 0.918 -6.386 -1.250 1.00 96.81 102 GLN A O 1
ATOM 756 N N . GLY A 1 103 ? 2.020 -7.031 0.593 1.00 96.50 103 GLY A N 1
ATOM 757 C CA . GLY A 1 103 ? 1.615 -5.924 1.456 1.00 96.50 103 GLY A CA 1
ATOM 758 C C . GLY A 1 103 ? 0.188 -6.020 1.998 1.00 96.50 103 GLY A C 1
ATOM 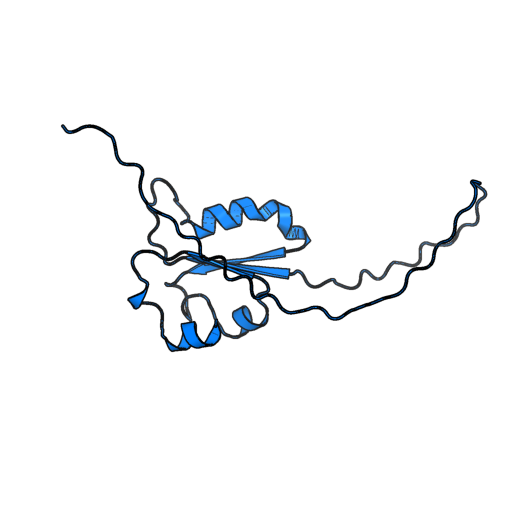759 O O . GLY A 1 103 ? -0.261 -5.088 2.665 1.00 96.50 103 GLY A O 1
ATOM 760 N N . LEU A 1 104 ? -0.528 -7.117 1.735 1.00 97.06 104 LEU A N 1
ATOM 761 C CA . LEU A 1 104 ? -1.936 -7.293 2.097 1.00 97.06 104 LEU A CA 1
ATOM 762 C C . LEU A 1 104 ? -2.174 -8.629 2.824 1.00 97.06 104 LEU A C 1
ATOM 764 O O . LEU A 1 104 ? -2.905 -9.485 2.322 1.00 97.06 104 LEU A O 1
ATOM 768 N N . PRO A 1 105 ? -1.592 -8.828 4.024 1.00 96.56 105 PRO A N 1
ATOM 769 C CA . PRO A 1 105 ? -1.896 -10.004 4.829 1.00 96.56 105 PRO A CA 1
ATOM 770 C C . PRO A 1 105 ? -3.375 -10.011 5.247 1.00 96.56 105 PRO A C 1
ATOM 772 O O . PRO A 1 105 ? -3.990 -8.955 5.431 1.00 96.56 105 PRO A O 1
ATOM 775 N N . ASP A 1 106 ? -3.936 -11.199 5.480 1.00 94.50 106 ASP A N 1
ATOM 776 C CA . ASP A 1 106 ? -5.365 -11.379 5.783 1.00 94.50 106 ASP A CA 1
ATOM 777 C C . ASP A 1 106 ? -5.839 -10.546 6.985 1.00 94.50 106 ASP A C 1
ATOM 779 O O . ASP A 1 106 ? -6.954 -10.028 6.998 1.00 94.50 106 ASP A O 1
ATOM 783 N N . GLU A 1 107 ? -4.997 -10.393 8.008 1.00 95.12 107 GLU A N 1
ATOM 784 C CA . GLU A 1 107 ? -5.304 -9.581 9.191 1.00 95.12 107 GLU A CA 1
ATOM 785 C C . GLU A 1 107 ? -5.418 -8.085 8.881 1.00 95.12 107 GLU A C 1
ATOM 787 O O . GLU A 1 107 ? -6.165 -7.366 9.548 1.00 95.12 107 GLU A O 1
ATOM 792 N N . LEU A 1 108 ? -4.672 -7.599 7.885 1.00 95.75 108 LEU A N 1
ATOM 793 C CA . LEU A 1 108 ? -4.776 -6.220 7.427 1.00 95.75 108 LEU A CA 1
ATOM 794 C C . LEU A 1 108 ? -6.044 -6.039 6.599 1.00 95.75 108 LEU A C 1
ATOM 796 O O . LEU A 1 108 ? -6.822 -5.136 6.898 1.00 95.75 108 LEU A O 1
ATOM 800 N N . LEU A 1 109 ? -6.292 -6.923 5.630 1.00 94.94 109 LEU A N 1
ATOM 801 C CA . LEU A 1 109 ? -7.495 -6.872 4.794 1.00 94.94 109 LEU A CA 1
ATOM 802 C C . LEU A 1 109 ? -8.775 -6.889 5.640 1.00 94.94 109 LEU A C 1
ATOM 804 O O . LEU A 1 109 ? -9.640 -6.040 5.452 1.00 94.94 109 LEU A O 1
ATOM 808 N N . LYS A 1 110 ? -8.855 -7.762 6.654 1.00 94.44 110 LYS A N 1
ATOM 809 C CA . LYS A 1 110 ? -10.024 -7.877 7.547 1.00 94.44 110 LYS A CA 1
ATOM 810 C C . LYS A 1 110 ? -10.359 -6.608 8.331 1.00 94.44 110 LYS A C 1
ATOM 812 O O . LYS A 1 110 ? -11.515 -6.423 8.697 1.00 94.44 110 LYS A O 1
ATOM 817 N N . ARG A 1 111 ? -9.364 -5.771 8.643 1.00 95.06 111 ARG A N 1
ATOM 818 C CA . ARG A 1 111 ? -9.572 -4.517 9.388 1.00 95.06 111 ARG A CA 1
ATOM 819 C C . ARG A 1 111 ? -9.563 -3.274 8.503 1.00 95.06 111 ARG A C 1
ATOM 821 O O . ARG A 1 111 ? -9.727 -2.181 9.027 1.00 95.06 111 ARG A O 1
ATOM 828 N N . THR A 1 112 ? -9.303 -3.425 7.205 1.00 95.75 112 THR A N 1
ATOM 829 C CA . THR A 1 112 ? -9.195 -2.305 6.270 1.00 95.75 112 THR A CA 1
ATOM 830 C C . THR A 1 112 ? -10.585 -1.787 5.929 1.00 95.75 112 THR A C 1
ATOM 832 O O . THR A 1 112 ? -11.389 -2.510 5.354 1.00 95.75 112 THR A O 1
ATOM 835 N N . ASP A 1 113 ? -10.853 -0.520 6.242 1.00 95.56 113 ASP A N 1
ATOM 836 C CA . ASP A 1 113 ? -12.097 0.144 5.844 1.00 95.56 113 ASP A CA 1
ATOM 837 C C . ASP A 1 113 ? -12.019 0.663 4.401 1.00 95.56 113 ASP A C 1
ATOM 839 O O . ASP A 1 113 ? -13.018 0.692 3.686 1.00 95.56 113 ASP A O 1
ATOM 843 N N . VAL A 1 114 ? -10.836 1.116 3.970 1.00 95.69 114 VAL A N 1
ATOM 844 C CA . VAL A 1 114 ? -10.606 1.664 2.625 1.00 95.69 114 VAL A CA 1
ATOM 845 C C . VAL A 1 114 ? -9.272 1.165 2.079 1.00 95.69 114 VAL A C 1
ATOM 847 O O . VAL A 1 114 ? -8.227 1.416 2.676 1.00 95.69 114 VAL A O 1
ATOM 850 N N . LEU A 1 115 ? -9.292 0.519 0.912 1.00 96.62 115 LEU A N 1
ATOM 851 C CA . LEU A 1 115 ? -8.092 0.143 0.165 1.00 96.62 115 LEU A CA 1
ATOM 852 C C . LEU A 1 115 ? -7.933 1.067 -1.050 1.00 96.62 115 LEU A C 1
ATOM 854 O O . LEU A 1 115 ? -8.755 1.076 -1.962 1.00 96.62 115 LEU A O 1
ATOM 858 N N . ILE A 1 116 ? -6.863 1.856 -1.063 1.00 96.50 116 ILE A N 1
ATOM 859 C CA . ILE A 1 116 ? -6.452 2.671 -2.208 1.00 96.50 116 ILE A CA 1
ATOM 860 C C . ILE A 1 116 ? -5.434 1.863 -3.003 1.00 96.50 116 ILE A C 1
ATOM 862 O O . ILE A 1 116 ? -4.373 1.530 -2.478 1.00 96.50 116 ILE A O 1
ATOM 866 N N . TRP A 1 117 ? -5.742 1.577 -4.266 1.00 95.56 117 TRP A N 1
ATOM 867 C CA . TRP A 1 117 ? -4.916 0.731 -5.120 1.00 95.56 117 TRP A CA 1
ATOM 868 C C . TRP A 1 117 ? -4.270 1.529 -6.252 1.00 95.56 117 TRP A C 1
ATOM 870 O O . TRP A 1 117 ? -4.965 2.135 -7.071 1.00 95.56 117 TRP A O 1
ATOM 880 N N . TRP A 1 118 ? -2.938 1.496 -6.337 1.00 95.06 118 TRP A N 1
ATOM 881 C CA . TRP A 1 118 ? -2.196 2.025 -7.480 1.00 95.06 118 TRP A CA 1
ATOM 882 C C . TRP A 1 118 ? -1.430 0.922 -8.224 1.00 95.06 118 TRP A C 1
ATOM 884 O O . TRP A 1 118 ? -0.516 0.308 -7.674 1.00 95.06 118 TRP A O 1
ATOM 894 N N . GLY A 1 119 ? -1.784 0.699 -9.492 1.00 92.69 119 GLY A N 1
ATOM 895 C CA . GLY A 1 119 ? -1.122 -0.247 -10.395 1.00 92.69 119 GLY A CA 1
ATOM 896 C C . GLY A 1 119 ? -1.027 0.310 -11.818 1.00 92.69 119 GLY A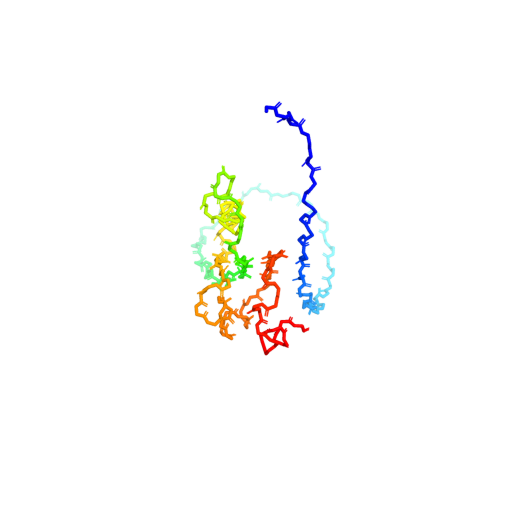 C 1
ATOM 897 O O . GLY A 1 119 ? -1.813 1.183 -12.191 1.00 92.69 119 GLY A O 1
ATOM 898 N N . HIS A 1 120 ? -0.053 -0.170 -12.591 1.00 92.62 120 HIS A N 1
ATOM 899 C CA . HIS A 1 120 ? 0.206 0.258 -13.965 1.00 92.62 120 HIS A CA 1
ATOM 900 C C . HIS A 1 120 ? 0.916 -0.822 -14.800 1.00 92.62 120 HIS A C 1
ATOM 902 O O . HIS A 1 120 ? 0.396 -1.249 -15.826 1.00 92.62 120 HIS A O 1
ATOM 908 N N . GLN A 1 121 ? 2.118 -1.247 -14.400 1.00 91.56 121 GLN A N 1
ATOM 909 C CA . GLN A 1 121 ? 2.978 -2.123 -15.209 1.00 91.56 121 GLN A CA 1
ATOM 910 C C . GLN A 1 121 ? 2.997 -3.572 -14.721 1.00 91.56 121 GLN A C 1
ATOM 912 O O . GLN A 1 121 ? 3.276 -4.473 -15.508 1.00 91.56 121 GLN A O 1
ATOM 917 N N . LYS A 1 122 ? 2.721 -3.807 -13.436 1.00 93.50 122 LYS A N 1
ATOM 918 C CA . LYS A 1 122 ? 2.936 -5.101 -12.772 1.00 93.50 122 LYS A CA 1
ATOM 919 C C . LYS A 1 122 ? 1.636 -5.786 -12.365 1.00 93.50 122 LYS A C 1
ATOM 921 O O . LYS A 1 122 ? 1.589 -6.507 -11.375 1.00 93.50 122 LYS A O 1
ATOM 926 N N . HIS A 1 123 ? 0.564 -5.579 -13.127 1.00 91.00 123 HIS A N 1
ATOM 927 C CA . HIS A 1 123 ? -0.725 -6.214 -12.840 1.00 91.00 123 HIS A CA 1
ATOM 928 C C . HIS A 1 123 ? -0.635 -7.746 -12.832 1.00 91.00 123 HIS A C 1
ATOM 930 O O . HIS A 1 123 ? -1.229 -8.374 -11.966 1.00 91.00 123 HIS A O 1
ATOM 936 N N . GLY A 1 124 ? 0.153 -8.333 -13.740 1.00 92.81 124 GLY A N 1
ATOM 937 C CA . GLY A 1 124 ? 0.357 -9.785 -13.808 1.00 92.81 124 GLY A CA 1
ATOM 938 C C . GLY A 1 124 ? 1.223 -10.370 -12.688 1.00 92.81 124 GLY A C 1
ATOM 939 O O . GLY A 1 124 ? 1.286 -11.586 -12.555 1.00 92.81 124 GLY A O 1
ATOM 940 N N . ASP A 1 125 ? 1.875 -9.527 -11.883 1.00 94.94 125 ASP A N 1
ATOM 941 C CA . ASP A 1 125 ? 2.660 -9.980 -10.731 1.00 94.94 125 ASP A CA 1
ATOM 942 C C . ASP A 1 125 ? 1.782 -10.129 -9.473 1.00 94.94 125 ASP A C 1
ATOM 944 O O . ASP A 1 125 ? 2.231 -10.680 -8.466 1.00 94.94 125 ASP A O 1
ATOM 948 N N . VAL A 1 126 ? 0.542 -9.626 -9.492 1.00 95.00 126 VAL A N 1
ATOM 949 C CA . VAL A 1 126 ? -0.422 -9.761 -8.390 1.00 95.00 126 VAL A CA 1
ATOM 950 C C . VAL A 1 126 ? -0.993 -11.176 -8.415 1.00 95.00 126 VAL A C 1
ATOM 952 O O . VAL A 1 126 ? -1.438 -11.646 -9.456 1.00 95.00 126 VAL A O 1
ATOM 955 N N . LYS A 1 127 ? -0.973 -11.871 -7.275 1.00 94.69 127 LYS A N 1
ATOM 956 C CA . LYS A 1 127 ? -1.485 -13.244 -7.189 1.00 94.69 127 LYS A CA 1
ATOM 957 C C . LYS A 1 127 ? -3.009 -13.251 -7.316 1.00 94.69 127 LYS A C 1
ATOM 959 O O . LYS A 1 127 ? -3.668 -12.519 -6.583 1.00 94.69 127 LYS A O 1
ATOM 964 N N . ASP A 1 128 ? -3.562 -14.140 -8.139 1.00 93.94 128 ASP A N 1
ATOM 965 C CA . ASP A 1 128 ? -5.019 -14.298 -8.284 1.00 93.94 128 ASP A CA 1
ATOM 966 C C . ASP A 1 128 ? -5.703 -14.579 -6.934 1.00 93.94 128 ASP A C 1
ATOM 968 O O . ASP A 1 128 ? -6.692 -13.939 -6.594 1.00 93.94 128 ASP A O 1
ATOM 972 N N . GLU A 1 129 ? -5.090 -15.418 -6.088 1.00 93.12 129 GLU A N 1
ATOM 973 C CA . GLU A 1 129 ? -5.567 -15.694 -4.722 1.00 93.12 129 GLU A CA 1
ATOM 974 C C . GLU A 1 129 ? -5.698 -14.435 -3.851 1.00 93.12 129 GLU A C 1
ATOM 976 O O . GLU A 1 129 ? -6.494 -14.405 -2.915 1.00 93.12 129 GLU A O 1
ATOM 981 N N . LEU A 1 130 ? -4.874 -13.412 -4.098 1.00 91.88 130 LEU A N 1
ATOM 982 C CA . LEU A 1 130 ? -4.973 -12.138 -3.393 1.00 91.88 130 LEU A CA 1
ATOM 983 C C . LEU A 1 130 ? -6.100 -11.283 -3.970 1.00 91.88 130 LEU A C 1
ATOM 985 O O . LEU A 1 130 ? -6.814 -10.642 -3.204 1.00 91.88 130 LEU A O 1
ATOM 989 N N . VAL A 1 131 ? -6.271 -11.285 -5.294 1.00 92.19 131 VAL A N 1
ATOM 990 C CA . VAL A 1 131 ? -7.376 -10.586 -5.960 1.00 92.19 131 VAL A CA 1
ATOM 991 C C . VAL A 1 131 ? -8.711 -11.113 -5.444 1.00 92.19 131 VAL A C 1
ATOM 993 O O . VAL A 1 131 ? -9.532 -10.312 -5.009 1.00 92.19 131 VAL A O 1
ATOM 996 N N . ASP A 1 132 ? -8.877 -12.435 -5.369 1.00 91.88 132 ASP A N 1
ATOM 997 C CA . ASP A 1 132 ? -10.094 -13.098 -4.879 1.00 91.88 132 ASP A CA 1
ATOM 998 C C . ASP A 1 132 ? -10.466 -12.723 -3.435 1.00 91.88 132 ASP A C 1
ATOM 1000 O O . ASP A 1 132 ? -11.628 -12.813 -3.050 1.00 91.88 132 ASP A O 1
ATOM 1004 N N . LYS A 1 133 ? -9.499 -12.292 -2.615 1.00 90.19 133 LYS A N 1
ATOM 1005 C CA . LYS A 1 133 ? -9.759 -11.817 -1.243 1.00 90.19 133 LYS A CA 1
ATOM 1006 C C . LYS A 1 133 ? -10.287 -10.383 -1.189 1.00 90.19 133 LYS A C 1
ATOM 1008 O O . LYS A 1 133 ? -10.781 -9.971 -0.141 1.00 90.19 133 LYS A O 1
ATOM 1013 N N . ILE A 1 134 ? -10.092 -9.606 -2.253 1.00 87.25 134 ILE A N 1
ATOM 1014 C CA . ILE A 1 134 ? -10.393 -8.169 -2.302 1.00 87.25 134 ILE A CA 1
ATOM 1015 C C . ILE A 1 134 ? -11.774 -7.902 -2.922 1.00 87.25 134 ILE A C 1
ATOM 1017 O O . ILE A 1 134 ? -12.402 -6.907 -2.550 1.00 87.25 134 ILE A O 1
ATOM 1021 N N . VAL A 1 135 ? -12.217 -8.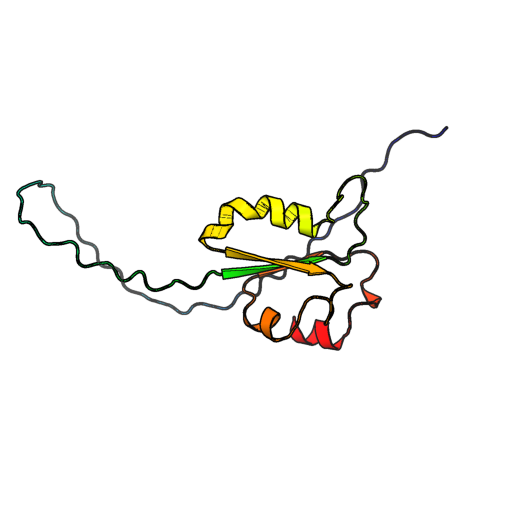743 -3.868 1.00 74.56 135 VAL A N 1
ATOM 1022 C CA . VAL A 1 135 ? -13.514 -8.621 -4.573 1.00 74.56 135 VAL A CA 1
ATOM 1023 C C . VAL A 1 135 ? -14.673 -9.153 -3.737 1.00 74.56 135 VAL A C 1
ATOM 1025 O O . VAL A 1 135 ? -15.748 -8.513 -3.788 1.00 74.56 135 VAL A O 1
#

Sequence (135 aa):
MFKKSGVFVSAMAVILALSISFGAIGAEEKNTAAAEKPAKKAMKPAAEKSANVAKRVVVVWSEGTAPKNVYPNDINGAICEGLKPLSQKWEIVKANLSDPDQGLPDELLKRTDVLIWWGHQKHGDVKDELVDKIV